Protein AF-A0A0W7W9F4-F1 (afdb_monomer_lite)

Radius of gyration: 19.41 Å; chains: 1; bounding box: 37×17×60 Å

pLDDT: mean 73.37, std 10.39, range [43.75, 87.5]

Secondary structure (DSSP, 8-state):
--HHHHHHHHHHHHHHHHHHHHHHHHHIIIIIHHHHHHHS-GGGHHHHHHHHHHHHHHHHHHHHHHHHHHHHHHHHHHS--GGG--

Foldseek 3Di:
DPPLLVVLLVLLVVLLVVLVVLLVCLCCLQPVVVVVVVVVDDPCVVVCVVSNVRSVVSNVVSVVSSVVSNVSSVVSNPPDDPVVPD

Structure (mmCIF, N/CA/C/O backbone):
data_AF-A0A0W7W9F4-F1
#
_entry.id   AF-A0A0W7W9F4-F1
#
loop_
_atom_site.group_PDB
_atom_site.id
_atom_site.type_symbol
_atom_site.label_atom_id
_atom_site.label_alt_id
_atom_site.label_comp_id
_atom_site.label_asym_id
_atom_site.label_entity_id
_atom_site.label_seq_id
_atom_site.pdbx_PDB_ins_code
_atom_site.Cartn_x
_atom_site.Cartn_y
_atom_site.Cartn_z
_atom_site.occupancy
_atom_site.B_iso_or_equiv
_atom_site.auth_seq_id
_atom_site.auth_comp_id
_atom_site.auth_asym_id
_atom_site.auth_atom_id
_atom_site.pdbx_PDB_model_num
ATOM 1 N N . MET A 1 1 ? -8.911 3.534 33.155 1.00 51.31 1 MET A N 1
ATOM 2 C CA . MET A 1 1 ? -9.440 2.514 32.220 1.00 51.31 1 MET A CA 1
ATOM 3 C C . MET A 1 1 ? -9.619 3.137 30.829 1.00 51.31 1 MET A C 1
ATOM 5 O O . MET A 1 1 ? -10.745 3.344 30.406 1.00 51.31 1 MET A O 1
ATOM 9 N N . THR A 1 2 ? -8.535 3.509 30.131 1.00 55.75 2 THR A N 1
ATOM 10 C CA . THR A 1 2 ? -8.616 4.291 28.867 1.00 55.75 2 THR A CA 1
ATOM 11 C C . THR A 1 2 ? -7.677 3.831 27.743 1.00 55.75 2 THR A C 1
ATOM 13 O O . THR A 1 2 ? -7.750 4.378 26.641 1.00 55.75 2 THR A O 1
ATOM 16 N N . ASP A 1 3 ? -6.821 2.831 27.960 1.00 59.31 3 ASP A N 1
ATOM 17 C CA . ASP A 1 3 ? -5.726 2.565 27.013 1.00 59.31 3 ASP A CA 1
ATOM 18 C C . ASP A 1 3 ? -6.062 1.592 25.875 1.00 59.31 3 ASP A C 1
ATOM 20 O O . ASP A 1 3 ? -5.518 1.738 24.784 1.00 59.31 3 ASP A O 1
ATOM 24 N N . GLU A 1 4 ? -6.981 0.638 26.043 1.00 59.03 4 GLU A N 1
ATOM 25 C CA . GLU A 1 4 ? -7.251 -0.343 24.973 1.00 59.03 4 GLU A CA 1
ATOM 26 C C . GLU A 1 4 ? -8.114 0.226 23.838 1.00 59.03 4 GLU A C 1
ATOM 28 O O . GLU A 1 4 ? -7.764 0.095 22.663 1.00 59.03 4 GLU A O 1
ATOM 33 N N . SER A 1 5 ? -9.183 0.954 24.175 1.00 60.88 5 SER A N 1
ATOM 34 C CA . SER A 1 5 ? -10.063 1.608 23.193 1.00 60.88 5 SER A CA 1
ATOM 35 C C . SER A 1 5 ? -9.316 2.653 22.352 1.00 60.88 5 SER A C 1
ATOM 37 O O . SER A 1 5 ? -9.493 2.759 21.134 1.00 60.88 5 SER A O 1
ATOM 39 N N . SER A 1 6 ? -8.428 3.424 22.991 1.00 69.19 6 SER A N 1
ATOM 40 C CA . SER A 1 6 ? -7.599 4.429 22.315 1.00 69.19 6 SER A CA 1
ATOM 41 C C . SER A 1 6 ? -6.519 3.786 21.435 1.00 69.19 6 SER A C 1
ATOM 43 O O . SER A 1 6 ? -6.300 4.249 20.311 1.00 69.19 6 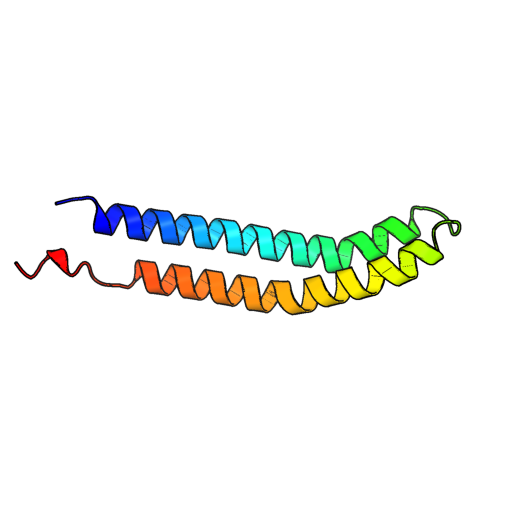SER A O 1
ATOM 45 N N . ARG A 1 7 ? -5.922 2.668 21.873 1.00 72.31 7 ARG A N 1
ATOM 46 C CA . ARG A 1 7 ? -4.946 1.889 21.096 1.00 72.31 7 ARG A CA 1
ATOM 47 C C . ARG A 1 7 ? -5.564 1.222 19.864 1.00 72.31 7 ARG A C 1
ATOM 49 O O . ARG A 1 7 ? -4.974 1.298 18.788 1.00 72.31 7 ARG A O 1
ATOM 56 N N . ASN A 1 8 ? -6.768 0.656 19.972 1.00 69.62 8 ASN A N 1
ATOM 57 C CA . ASN A 1 8 ? -7.478 0.053 18.833 1.00 69.62 8 ASN A CA 1
ATOM 58 C C . ASN A 1 8 ? -7.874 1.100 17.780 1.00 69.62 8 ASN A C 1
ATOM 60 O O . ASN A 1 8 ? -7.717 0.869 16.579 1.00 69.62 8 ASN A O 1
ATOM 64 N N . LYS A 1 9 ? -8.302 2.295 18.212 1.00 73.38 9 LYS A N 1
ATOM 65 C CA . LYS A 1 9 ? -8.575 3.426 17.308 1.00 73.38 9 LYS A CA 1
ATOM 66 C C . LYS A 1 9 ? -7.309 3.946 16.621 1.00 73.38 9 LYS A C 1
ATOM 68 O O . LYS A 1 9 ? -7.352 4.228 15.423 1.00 73.38 9 LYS A O 1
ATOM 73 N N . GLN A 1 10 ? -6.186 4.043 17.341 1.00 80.19 10 GLN A N 1
ATOM 74 C CA . GLN A 1 10 ? -4.896 4.411 16.745 1.00 80.19 10 GLN A CA 1
ATOM 75 C C . GLN A 1 10 ? -4.422 3.380 15.719 1.00 80.19 10 GLN A C 1
ATOM 77 O O . GLN A 1 10 ? -4.059 3.767 14.610 1.00 80.19 10 GLN A O 1
ATOM 82 N N . LEU A 1 11 ? -4.488 2.085 16.042 1.00 78.88 11 LEU A N 1
ATOM 83 C CA . LEU A 1 11 ? -4.127 1.007 15.116 1.00 78.88 11 LEU A CA 1
ATOM 84 C C . LEU A 1 11 ? -5.008 1.015 13.863 1.00 78.88 11 LEU A C 1
ATOM 86 O O . LEU A 1 11 ? -4.487 0.917 12.755 1.00 78.88 11 LEU A O 1
ATOM 90 N N . ALA A 1 12 ? -6.321 1.208 14.008 1.00 76.06 12 ALA A N 1
ATOM 91 C CA . ALA A 1 12 ? -7.227 1.311 12.866 1.00 76.06 12 ALA A CA 1
ATOM 92 C C . ALA A 1 12 ? -6.900 2.516 11.965 1.00 76.06 12 ALA A C 1
ATOM 94 O O . ALA A 1 12 ? -6.906 2.391 10.741 1.00 76.06 12 ALA A O 1
ATOM 95 N N . ASN A 1 13 ? -6.570 3.676 12.545 1.00 82.19 13 ASN A N 1
ATOM 96 C CA . ASN A 1 13 ? -6.120 4.838 11.771 1.00 82.19 13 ASN A CA 1
ATOM 97 C C . ASN A 1 13 ? -4.786 4.568 11.071 1.00 82.19 13 ASN A C 1
ATOM 99 O O . ASN A 1 13 ? -4.621 4.918 9.905 1.00 82.19 13 ASN A O 1
ATOM 103 N N . GLN A 1 14 ? -3.852 3.902 11.748 1.00 85.12 14 GLN A N 1
ATOM 104 C CA . GLN A 1 14 ? -2.569 3.532 11.164 1.00 85.12 14 GLN A CA 1
ATOM 105 C C . GLN A 1 14 ? -2.753 2.560 9.990 1.00 85.12 14 GLN A C 1
ATOM 107 O O . GLN A 1 14 ? -2.144 2.748 8.940 1.00 85.12 14 GLN A O 1
ATOM 112 N N . MET A 1 15 ? -3.646 1.575 10.117 1.00 80.88 15 MET A N 1
ATOM 113 C CA . MET A 1 15 ? -3.998 0.657 9.029 1.00 80.88 15 MET A CA 1
ATOM 114 C C . MET A 1 15 ? -4.634 1.377 7.837 1.00 80.88 15 MET A C 1
ATOM 116 O O . MET A 1 15 ? -4.309 1.051 6.700 1.00 80.88 15 MET A O 1
ATOM 120 N N . GLN A 1 16 ? -5.482 2.385 8.067 1.00 83.31 16 GLN A N 1
ATOM 121 C CA . GLN A 1 16 ? -6.042 3.206 6.985 1.00 83.31 16 GLN A CA 1
ATOM 122 C C . GLN A 1 16 ? -4.969 4.014 6.252 1.00 83.31 16 GLN A C 1
ATOM 124 O O . GLN A 1 16 ? -4.989 4.082 5.024 1.00 83.31 16 GLN A O 1
ATOM 129 N N . VAL A 1 17 ? -4.008 4.584 6.984 1.00 87.44 17 VAL A N 1
ATOM 130 C CA . VAL A 1 17 ? -2.868 5.293 6.384 1.00 87.44 17 VAL A CA 1
ATOM 131 C C . VAL A 1 17 ? -2.028 4.334 5.540 1.00 87.44 17 VAL A C 1
ATOM 133 O O . VAL A 1 17 ? -1.720 4.645 4.392 1.00 87.44 17 VAL A O 1
ATOM 136 N N . TRP A 1 18 ? -1.722 3.138 6.050 1.00 83.94 18 TRP A N 1
ATOM 137 C CA . TRP A 1 18 ? -1.003 2.119 5.281 1.00 83.94 18 TRP A CA 1
ATOM 138 C C . TRP A 1 18 ? -1.786 1.625 4.065 1.00 83.94 18 TRP A C 1
ATOM 140 O O . TRP A 1 18 ? -1.184 1.417 3.015 1.00 83.94 18 TRP A O 1
ATOM 150 N N . ALA A 1 19 ? -3.112 1.495 4.165 1.00 82.88 19 ALA A N 1
ATOM 151 C CA . ALA A 1 19 ? -3.965 1.155 3.030 1.00 82.88 19 ALA A CA 1
ATOM 152 C C . ALA A 1 19 ? -3.875 2.224 1.936 1.00 82.88 19 ALA A C 1
ATOM 154 O O . ALA A 1 19 ? -3.689 1.892 0.768 1.00 82.88 19 ALA A O 1
ATOM 155 N N . ALA A 1 20 ? -3.947 3.504 2.317 1.00 83.56 20 ALA A N 1
ATOM 156 C CA . ALA A 1 20 ? -3.803 4.620 1.389 1.00 83.56 20 ALA A CA 1
ATOM 157 C C . ALA A 1 20 ? -2.412 4.636 0.737 1.00 83.56 20 ALA A C 1
ATOM 159 O O . ALA A 1 20 ? -2.312 4.775 -0.479 1.00 83.56 20 ALA A O 1
ATOM 160 N N . ILE A 1 21 ? -1.346 4.423 1.515 1.00 86.25 21 ILE A N 1
ATOM 161 C CA . ILE A 1 21 ? 0.028 4.343 0.999 1.00 86.25 21 ILE A CA 1
ATOM 162 C C . ILE A 1 21 ? 0.175 3.177 0.017 1.00 86.25 21 ILE A C 1
ATOM 164 O O . ILE A 1 21 ? 0.692 3.375 -1.079 1.00 86.25 21 ILE A O 1
ATOM 168 N N . ALA A 1 22 ? -0.303 1.981 0.367 1.00 84.12 22 ALA A N 1
ATOM 169 C CA . ALA A 1 22 ? -0.252 0.810 -0.507 1.00 84.12 22 ALA A CA 1
ATOM 170 C C . ALA A 1 22 ? -0.983 1.061 -1.833 1.00 84.12 22 ALA A C 1
ATOM 172 O O . ALA A 1 22 ? -0.477 0.709 -2.896 1.00 84.12 22 ALA A O 1
ATOM 173 N N . LEU A 1 23 ? -2.137 1.729 -1.779 1.00 83.56 23 LEU A N 1
ATOM 174 C CA . LEU A 1 23 ? -2.929 2.079 -2.954 1.00 83.56 23 LEU A CA 1
ATOM 175 C C . LEU A 1 23 ? -2.203 3.118 -3.826 1.00 83.56 23 LEU A C 1
ATOM 177 O O . LEU A 1 23 ? -2.110 2.935 -5.038 1.00 83.56 23 LEU A O 1
ATOM 181 N N . ILE A 1 24 ? -1.605 4.150 -3.221 1.00 85.06 24 ILE A N 1
ATOM 182 C CA . ILE A 1 24 ? -0.775 5.140 -3.927 1.00 85.06 24 ILE A CA 1
ATOM 183 C C . ILE A 1 24 ? 0.419 4.456 -4.598 1.00 85.06 24 ILE A C 1
ATOM 185 O O . ILE A 1 24 ? 0.656 4.678 -5.782 1.00 85.06 24 ILE A O 1
ATOM 189 N N . ILE A 1 25 ? 1.141 3.590 -3.884 1.00 83.44 25 ILE A N 1
ATOM 190 C CA . ILE A 1 25 ? 2.277 2.839 -4.436 1.00 83.44 25 ILE A CA 1
ATOM 191 C C . ILE A 1 25 ? 1.819 1.923 -5.570 1.00 83.44 25 ILE A C 1
ATOM 193 O O . ILE A 1 25 ? 2.501 1.842 -6.582 1.00 83.44 25 ILE A O 1
ATOM 197 N N . GLY A 1 26 ? 0.663 1.272 -5.452 1.00 80.00 26 GLY A N 1
ATOM 198 C CA . GLY A 1 26 ? 0.098 0.446 -6.517 1.00 80.00 26 GLY A CA 1
ATOM 199 C C . GLY A 1 26 ? -0.245 1.228 -7.777 1.00 80.00 26 GLY A C 1
ATOM 200 O O . GLY A 1 26 ? 0.081 0.801 -8.882 1.00 80.00 26 GLY A O 1
ATOM 201 N N . VAL A 1 27 ? -0.882 2.389 -7.618 1.00 80.44 27 VAL A N 1
ATOM 202 C CA . VAL A 1 27 ? -1.303 3.243 -8.736 1.00 80.44 27 VAL A CA 1
ATOM 203 C C . VAL A 1 27 ? -0.100 3.922 -9.387 1.00 80.44 27 VAL A C 1
ATOM 205 O O . VAL A 1 27 ? 0.055 3.866 -10.604 1.00 80.44 27 VAL A O 1
ATOM 208 N N . VAL A 1 28 ? 0.797 4.517 -8.600 1.00 80.94 28 VAL A N 1
ATOM 209 C CA . VAL A 1 28 ? 2.021 5.156 -9.112 1.00 80.94 28 VAL A CA 1
ATOM 210 C C . VAL A 1 28 ? 2.975 4.100 -9.686 1.00 80.94 28 VAL A C 1
ATOM 212 O O . VAL A 1 28 ? 3.493 4.254 -10.791 1.00 80.94 28 VAL A O 1
ATOM 215 N N . GLY A 1 29 ? 3.134 2.986 -8.972 1.00 72.12 29 GLY A N 1
ATOM 216 C CA . GLY A 1 29 ? 3.884 1.788 -9.351 1.00 72.12 29 GLY A CA 1
ATOM 217 C C . GLY A 1 29 ? 3.456 1.185 -10.682 1.00 72.12 29 GLY A C 1
ATOM 218 O O . GLY A 1 29 ? 4.279 0.920 -11.553 1.00 72.12 29 GLY A O 1
ATOM 219 N N . GLY A 1 30 ? 2.153 0.960 -10.830 1.00 70.56 30 GLY A N 1
ATOM 220 C CA . GLY A 1 30 ? 1.583 0.253 -11.970 1.00 70.56 30 GLY A CA 1
ATOM 221 C C . GLY A 1 30 ? 1.234 1.132 -13.160 1.00 70.56 30 GLY A C 1
ATOM 222 O O . GLY A 1 30 ? 1.361 0.678 -14.288 1.00 70.56 30 GLY A O 1
ATOM 223 N N . ALA A 1 31 ? 0.795 2.374 -12.940 1.00 71.25 31 ALA A N 1
ATOM 224 C CA . ALA A 1 31 ? 0.350 3.252 -14.022 1.00 71.25 31 ALA A CA 1
ATOM 225 C C . ALA A 1 31 ? 1.381 4.331 -14.373 1.00 71.25 31 ALA A C 1
ATOM 227 O O . ALA A 1 31 ? 1.498 4.710 -15.535 1.00 71.25 31 ALA A O 1
ATOM 228 N N . PHE A 1 32 ? 2.144 4.837 -13.401 1.00 73.88 32 PHE A N 1
ATOM 229 C CA . PHE A 1 32 ? 2.999 6.009 -13.616 1.00 73.88 32 PHE A CA 1
ATOM 230 C C . PHE A 1 32 ? 4.428 5.648 -14.040 1.00 73.88 32 PHE A C 1
ATOM 232 O O . PHE A 1 32 ? 4.972 6.289 -14.938 1.00 73.88 32 PHE A O 1
ATOM 239 N N . LEU A 1 33 ? 5.018 4.587 -13.476 1.00 70.62 33 LEU A N 1
ATOM 240 C CA . LEU A 1 33 ? 6.335 4.082 -13.898 1.00 70.62 33 LEU A CA 1
ATOM 241 C C . LEU A 1 33 ? 6.387 3.718 -15.394 1.00 70.62 33 LEU A C 1
ATOM 243 O O . LEU A 1 33 ? 7.309 4.204 -16.051 1.00 70.62 33 LEU A O 1
ATOM 247 N N . PRO A 1 34 ? 5.391 2.988 -15.956 1.00 66.44 34 PRO A N 1
ATOM 248 C CA . PRO A 1 34 ? 5.206 2.768 -17.396 1.00 66.44 34 PRO A CA 1
ATOM 249 C C . PRO A 1 34 ? 5.310 4.031 -18.262 1.00 66.44 34 PRO A C 1
ATOM 251 O O . PRO A 1 34 ? 5.961 4.039 -19.305 1.00 66.44 34 PRO A O 1
ATOM 254 N N . ASN A 1 35 ? 4.690 5.116 -17.804 1.00 68.31 35 ASN A N 1
ATOM 255 C CA . ASN A 1 35 ? 4.630 6.374 -18.539 1.00 68.31 35 ASN A CA 1
ATOM 256 C C . ASN A 1 35 ? 5.909 7.211 -18.388 1.00 68.31 35 ASN A C 1
ATOM 258 O O . ASN A 1 35 ? 6.337 7.854 -19.345 1.00 68.31 35 ASN A O 1
ATOM 262 N N . LEU A 1 36 ? 6.562 7.175 -17.222 1.00 69.12 36 LEU A N 1
ATOM 263 C CA . LEU A 1 36 ? 7.819 7.893 -16.994 1.00 69.12 36 LEU A CA 1
ATOM 264 C C . LEU A 1 36 ? 8.955 7.379 -17.883 1.00 69.12 36 LEU A C 1
ATOM 266 O O . LEU A 1 36 ? 9.730 8.189 -18.389 1.00 69.12 36 LEU A O 1
ATOM 270 N N . ALA A 1 37 ? 9.056 6.073 -18.137 1.00 63.97 37 ALA A N 1
ATOM 271 C CA . ALA A 1 37 ? 10.125 5.581 -19.010 1.00 63.97 37 ALA A CA 1
ATOM 272 C C . ALA A 1 37 ? 9.862 5.769 -20.505 1.00 63.97 37 ALA A C 1
ATOM 274 O O . ALA A 1 37 ? 10.801 5.695 -21.286 1.00 63.97 37 ALA A O 1
ATOM 275 N N . LEU A 1 38 ? 8.631 6.075 -20.925 1.00 66.12 38 LEU A N 1
ATOM 276 C CA . LEU A 1 38 ? 8.411 6.591 -22.281 1.00 66.12 38 LEU A CA 1
ATOM 277 C C . LEU A 1 38 ? 9.006 8.001 -22.435 1.00 66.12 38 LEU A C 1
ATOM 279 O O . LEU A 1 38 ? 9.404 8.390 -23.531 1.00 66.12 38 LEU A O 1
ATOM 283 N N . PHE A 1 39 ? 9.106 8.750 -21.331 1.00 66.88 39 PHE A N 1
ATOM 284 C CA . PHE A 1 39 ? 9.702 10.085 -21.289 1.00 66.88 39 PHE A CA 1
ATOM 285 C C . PHE A 1 39 ? 11.239 10.049 -21.274 1.00 66.88 39 PHE A C 1
ATOM 287 O O . PHE A 1 39 ? 11.893 10.882 -21.906 1.00 66.88 39 PHE A O 1
ATOM 294 N N . PHE A 1 40 ? 11.835 9.068 -20.591 1.00 65.88 40 PHE A N 1
ATOM 295 C CA . PHE A 1 40 ? 13.281 8.855 -20.594 1.00 65.88 40 PHE A CA 1
ATOM 296 C C . PHE A 1 40 ? 13.677 7.888 -21.724 1.00 65.88 40 PHE A C 1
ATOM 298 O O . PHE A 1 40 ? 13.532 6.682 -21.605 1.00 65.88 40 PHE A O 1
ATOM 305 N N . ARG A 1 41 ? 14.164 8.466 -22.831 1.00 62.31 41 ARG A N 1
ATOM 306 C CA . ARG A 1 41 ? 14.721 7.860 -24.065 1.00 62.31 41 ARG A CA 1
ATOM 307 C C . 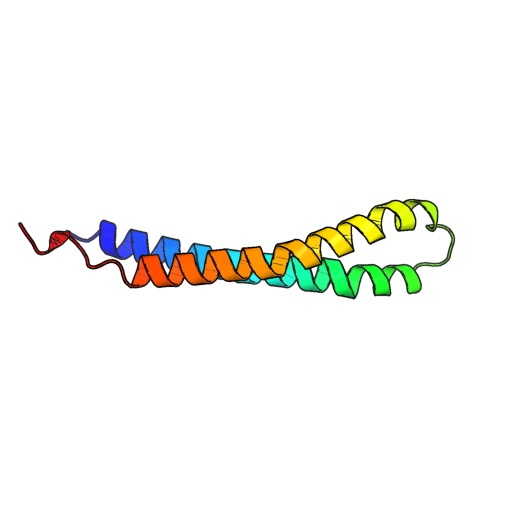ARG A 1 41 ? 15.276 6.409 -23.992 1.00 62.31 41 ARG A C 1
ATOM 309 O O . ARG A 1 41 ? 15.794 5.986 -22.965 1.00 62.31 41 ARG A O 1
ATOM 316 N N . PRO A 1 42 ? 15.348 5.701 -25.146 1.00 57.31 42 PRO A N 1
ATOM 317 C CA . PRO A 1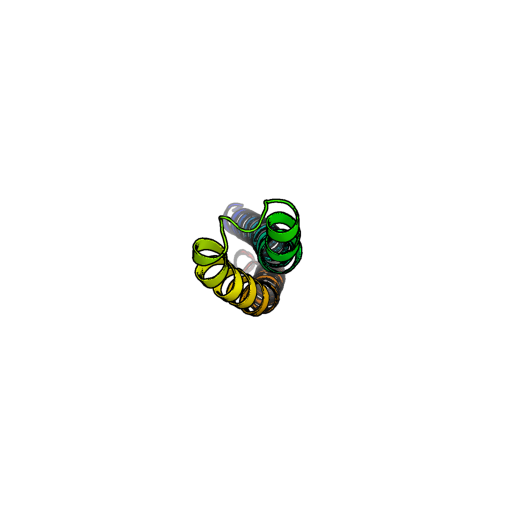 42 ? 15.597 4.250 -25.285 1.00 57.31 42 PRO A CA 1
ATOM 318 C C . PRO A 1 42 ? 16.895 3.662 -24.700 1.00 57.31 42 PRO A C 1
ATOM 320 O O . PRO A 1 42 ? 17.068 2.451 -24.753 1.00 57.31 42 PRO A O 1
ATOM 323 N N . ASN A 1 43 ? 17.791 4.448 -24.100 1.00 61.91 43 ASN A N 1
ATOM 324 C CA . ASN A 1 43 ? 1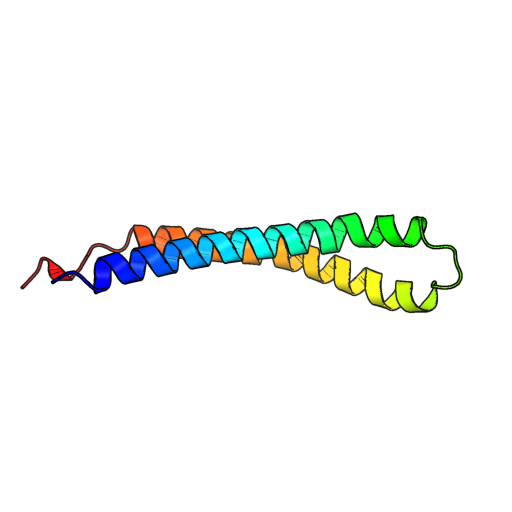9.032 3.926 -23.512 1.00 61.91 43 ASN A CA 1
ATOM 325 C C . ASN A 1 43 ? 18.819 3.185 -22.171 1.00 61.91 43 ASN A C 1
ATOM 327 O O . ASN A 1 43 ? 19.775 2.794 -21.515 1.00 61.91 43 ASN A O 1
ATOM 331 N N . ILE A 1 44 ? 17.560 3.030 -21.747 1.00 65.75 44 ILE A N 1
ATOM 332 C CA . ILE A 1 44 ? 17.141 2.427 -20.472 1.00 65.75 44 ILE A CA 1
ATOM 333 C C . ILE A 1 44 ? 16.354 1.124 -20.724 1.00 65.75 44 ILE A C 1
ATOM 335 O O . ILE A 1 44 ? 15.718 0.577 -19.827 1.00 65.75 44 ILE A O 1
ATOM 339 N N . GLN A 1 45 ? 16.387 0.600 -21.954 1.00 64.88 45 GLN A N 1
ATOM 340 C CA . GLN A 1 45 ? 15.603 -0.565 -22.375 1.00 64.88 45 GLN A CA 1
ATOM 341 C C . GLN A 1 45 ? 15.863 -1.807 -21.503 1.00 64.88 45 GLN A C 1
ATOM 343 O O . GLN A 1 45 ? 14.937 -2.565 -21.224 1.00 64.88 45 GLN A O 1
ATOM 348 N N . GLU A 1 46 ? 17.088 -1.971 -21.000 1.00 69.44 46 GLU A N 1
ATOM 349 C CA . GLU A 1 46 ? 17.456 -3.053 -20.078 1.00 69.44 46 GLU A CA 1
ATOM 350 C C . GLU A 1 46 ? 16.852 -2.863 -18.680 1.00 69.44 46 GLU A C 1
ATOM 352 O O . GLU A 1 46 ? 16.260 -3.789 -18.129 1.00 69.44 46 GLU A O 1
ATOM 357 N N . ALA A 1 47 ? 16.901 -1.650 -18.119 1.00 65.81 47 ALA A N 1
ATOM 358 C CA . ALA A 1 47 ? 16.245 -1.385 -16.838 1.00 65.81 47 ALA A CA 1
ATOM 359 C C . ALA A 1 47 ? 14.712 -1.444 -16.970 1.00 65.81 47 ALA A C 1
ATOM 361 O O . ALA A 1 47 ? 14.015 -1.768 -16.009 1.00 65.81 47 ALA A O 1
ATOM 362 N N . TRP A 1 48 ? 14.174 -1.216 -18.172 1.00 68.75 48 TRP A N 1
ATOM 363 C CA . TRP A 1 48 ? 12.746 -1.339 -18.438 1.00 68.75 48 TRP A CA 1
ATOM 364 C C . TRP A 1 48 ? 12.217 -2.762 -18.328 1.00 68.75 48 TRP A C 1
ATOM 366 O O . TRP A 1 48 ? 11.153 -2.974 -17.746 1.00 68.75 48 TRP A O 1
ATOM 376 N N . GLN A 1 49 ? 12.984 -3.739 -18.810 1.00 72.19 49 GLN A N 1
ATOM 377 C CA . GLN A 1 49 ? 12.637 -5.156 -18.685 1.00 72.19 49 GLN A CA 1
ATOM 378 C C . GLN A 1 49 ? 12.531 -5.600 -17.220 1.00 72.19 49 GLN A C 1
ATOM 380 O O . GLN A 1 49 ? 11.782 -6.522 -16.912 1.00 72.19 49 GLN A O 1
ATOM 385 N N . VAL A 1 50 ? 13.231 -4.915 -16.310 1.00 72.12 50 VAL A N 1
ATOM 386 C CA . VAL A 1 50 ? 13.180 -5.181 -14.867 1.00 72.12 50 VAL A CA 1
ATOM 387 C C . VAL A 1 50 ? 12.051 -4.398 -14.187 1.00 72.12 50 VAL A C 1
ATOM 389 O O . VAL A 1 50 ? 11.357 -4.933 -13.326 1.00 72.12 50 VAL A O 1
ATOM 392 N N . ILE A 1 51 ? 11.817 -3.144 -14.582 1.00 71.31 51 ILE A N 1
ATOM 393 C CA . ILE A 1 51 ? 10.824 -2.260 -13.948 1.00 71.31 51 ILE A CA 1
ATOM 394 C C . ILE A 1 51 ? 9.383 -2.649 -14.306 1.00 71.31 51 ILE A C 1
ATOM 396 O O . ILE A 1 51 ? 8.501 -2.591 -13.446 1.00 71.31 51 ILE A O 1
ATOM 400 N N . GLN A 1 52 ? 9.124 -3.066 -15.548 1.00 72.19 52 GLN A N 1
ATOM 401 C CA . GLN A 1 52 ? 7.773 -3.399 -16.005 1.00 72.19 52 GLN A CA 1
ATOM 402 C C . GLN A 1 52 ? 7.100 -4.535 -15.202 1.00 72.19 52 GLN A C 1
ATOM 404 O O . GLN A 1 52 ? 5.970 -4.339 -14.737 1.00 72.19 52 GLN A O 1
ATOM 409 N N . PRO A 1 53 ? 7.750 -5.697 -14.972 1.00 78.44 53 PRO A N 1
ATOM 410 C CA . PRO A 1 53 ? 7.152 -6.761 -14.169 1.00 78.44 53 PRO A CA 1
ATOM 411 C C . PRO A 1 53 ? 6.984 -6.351 -12.702 1.00 78.44 53 PRO A C 1
ATOM 413 O O . PRO A 1 53 ? 5.998 -6.740 -12.080 1.00 78.44 53 PRO A O 1
ATOM 416 N N . ILE A 1 54 ? 7.874 -5.512 -12.158 1.00 77.38 54 ILE A N 1
ATOM 417 C CA . ILE A 1 54 ? 7.746 -4.986 -10.790 1.00 77.38 54 ILE A CA 1
ATOM 418 C C . ILE A 1 54 ? 6.504 -4.094 -10.671 1.00 77.38 54 ILE A C 1
ATOM 420 O O . ILE A 1 54 ? 5.709 -4.287 -9.756 1.00 77.38 54 ILE A O 1
ATOM 424 N N . GLY A 1 55 ? 6.279 -3.170 -11.610 1.00 72.62 55 GLY A N 1
ATOM 425 C CA . GLY A 1 55 ? 5.073 -2.332 -11.627 1.00 72.62 55 GLY A CA 1
ATOM 426 C C . GLY A 1 55 ? 3.782 -3.150 -11.775 1.00 72.62 55 GLY A C 1
ATOM 427 O O . GLY A 1 55 ? 2.793 -2.902 -11.079 1.00 72.62 55 GLY A O 1
ATOM 428 N N . SER A 1 56 ? 3.805 -4.185 -12.621 1.00 75.94 56 SER A N 1
ATOM 429 C CA . SER A 1 56 ? 2.680 -5.116 -12.781 1.00 75.94 56 SER A CA 1
ATOM 430 C C . SER A 1 56 ? 2.381 -5.885 -11.492 1.00 75.94 56 SER A C 1
ATOM 432 O O . SER A 1 56 ? 1.227 -5.956 -11.076 1.00 75.94 56 SER A O 1
ATOM 434 N N . LEU A 1 57 ? 3.402 -6.428 -10.827 1.00 81.00 57 LEU A N 1
ATOM 435 C CA . LEU A 1 57 ? 3.235 -7.117 -9.546 1.00 81.00 57 LEU A CA 1
ATOM 436 C C . LEU A 1 57 ? 2.697 -6.154 -8.482 1.00 81.00 57 LEU A C 1
ATOM 438 O O . LEU A 1 57 ? 1.705 -6.454 -7.823 1.00 81.00 57 LEU A O 1
ATOM 442 N N . LEU A 1 58 ? 3.286 -4.963 -8.358 1.00 78.12 58 LEU A N 1
ATOM 443 C CA . LEU A 1 58 ? 2.842 -3.959 -7.390 1.00 78.12 58 LEU A CA 1
ATOM 444 C C . LEU A 1 58 ? 1.367 -3.591 -7.580 1.00 78.12 58 LEU A C 1
ATOM 446 O O . LEU A 1 58 ? 0.635 -3.535 -6.598 1.00 78.12 58 LEU A O 1
ATOM 450 N N . SER A 1 59 ? 0.903 -3.400 -8.815 1.00 74.25 59 SER A N 1
ATOM 451 C CA . SER A 1 59 ? -0.513 -3.097 -9.071 1.00 74.25 59 SER A CA 1
ATOM 452 C C . SER A 1 59 ? -1.456 -4.267 -8.780 1.00 74.25 59 SER A C 1
ATOM 454 O O . SER A 1 59 ? -2.531 -4.046 -8.219 1.00 74.25 59 SER A O 1
ATOM 456 N N . GLN A 1 60 ? -1.050 -5.506 -9.079 1.00 82.19 60 GLN A N 1
ATOM 457 C CA . GLN A 1 60 ? -1.842 -6.702 -8.770 1.00 82.19 60 GLN A CA 1
ATOM 458 C C . GLN A 1 60 ? -1.993 -6.936 -7.264 1.00 82.19 60 GLN A C 1
ATOM 460 O O . GLN A 1 60 ? -3.056 -7.369 -6.824 1.00 82.19 60 GLN A O 1
ATOM 465 N N . PHE A 1 61 ? -0.965 -6.630 -6.468 1.00 83.31 61 PHE A N 1
ATOM 466 C CA . PHE A 1 61 ? -0.994 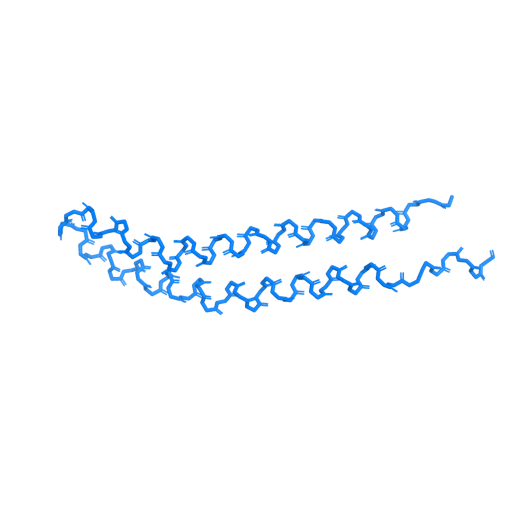-6.843 -5.017 1.00 83.31 61 PHE A CA 1
ATOM 467 C C . PHE A 1 61 ? -1.482 -5.631 -4.218 1.00 83.31 61 PHE A C 1
ATOM 469 O O . PHE A 1 61 ? -2.018 -5.803 -3.125 1.00 83.31 61 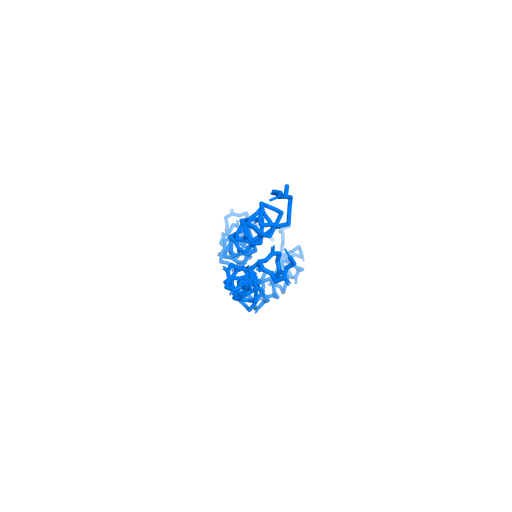PHE A O 1
ATOM 476 N N . ALA A 1 62 ? -1.354 -4.410 -4.740 1.00 80.06 62 ALA A N 1
ATOM 477 C CA . ALA A 1 62 ? -1.731 -3.203 -4.007 1.00 80.06 62 ALA A CA 1
ATOM 478 C C . ALA A 1 62 ? -3.237 -3.095 -3.741 1.00 80.06 62 ALA A C 1
ATOM 480 O O . ALA A 1 62 ? -3.633 -2.724 -2.640 1.00 80.06 62 ALA A O 1
ATOM 481 N N . LEU A 1 63 ? -4.076 -3.441 -4.722 1.00 79.62 63 LEU A N 1
ATOM 482 C CA . LEU A 1 63 ? -5.537 -3.442 -4.582 1.00 79.62 63 LEU A CA 1
ATOM 483 C C . LEU A 1 63 ? -6.027 -4.405 -3.484 1.00 79.62 63 LEU A C 1
ATOM 485 O O . LEU A 1 63 ? -6.705 -3.948 -2.560 1.00 79.62 63 LEU A O 1
ATOM 489 N N . PRO A 1 64 ? -5.678 -5.708 -3.517 1.00 84.44 64 PRO A N 1
ATOM 490 C CA . PRO A 1 64 ? -6.079 -6.641 -2.468 1.00 84.44 64 PRO A CA 1
ATOM 491 C C . PRO A 1 64 ? -5.437 -6.319 -1.112 1.00 84.44 64 PRO A C 1
ATOM 493 O O . PRO A 1 64 ? -6.100 -6.474 -0.088 1.00 84.44 64 PRO A O 1
ATOM 496 N N . LEU A 1 65 ? -4.200 -5.809 -1.074 1.00 84.75 65 LEU A N 1
ATOM 497 C CA . LEU A 1 65 ? -3.558 -5.376 0.172 1.00 84.75 65 LEU A CA 1
ATOM 498 C C . LEU A 1 65 ? -4.282 -4.175 0.800 1.00 84.75 65 LEU A C 1
ATOM 500 O O . LEU A 1 65 ? -4.564 -4.182 1.998 1.00 84.75 65 LEU A O 1
ATOM 504 N N . ALA A 1 66 ? -4.629 -3.165 0.001 1.00 81.50 66 ALA A N 1
ATOM 505 C CA . ALA A 1 66 ? -5.388 -2.011 0.470 1.00 81.50 66 ALA A CA 1
ATOM 506 C C . ALA A 1 66 ? -6.788 -2.420 0.954 1.00 81.50 66 ALA A C 1
ATOM 508 O O . ALA A 1 66 ? -7.231 -1.959 2.006 1.00 81.50 66 ALA A O 1
ATOM 509 N N . ALA A 1 67 ? -7.456 -3.333 0.241 1.00 83.62 67 ALA A N 1
ATOM 510 C CA . ALA A 1 67 ? -8.739 -3.886 0.664 1.00 83.62 67 ALA A CA 1
ATOM 511 C C . ALA A 1 67 ? -8.627 -4.637 2.003 1.00 83.62 67 ALA A C 1
ATOM 513 O O . ALA A 1 67 ? -9.424 -4.393 2.907 1.00 83.62 67 ALA A O 1
ATOM 514 N N . ALA A 1 68 ? -7.610 -5.488 2.172 1.00 87.50 68 ALA A N 1
ATOM 515 C CA . ALA A 1 68 ? -7.375 -6.219 3.416 1.00 87.50 68 ALA A CA 1
ATOM 516 C C . ALA A 1 68 ? -7.112 -5.279 4.605 1.00 87.50 68 ALA A C 1
ATOM 518 O O . ALA A 1 68 ? -7.671 -5.476 5.685 1.00 87.50 68 ALA A O 1
ATOM 519 N N . LEU A 1 69 ? -6.320 -4.220 4.404 1.00 84.75 69 LEU A N 1
ATOM 520 C CA . LEU A 1 69 ? -6.036 -3.218 5.435 1.00 84.75 69 LEU A CA 1
ATOM 521 C C . LEU A 1 69 ? -7.273 -2.382 5.799 1.00 84.75 69 LEU A C 1
ATOM 523 O O . LEU A 1 69 ? -7.494 -2.097 6.976 1.00 84.75 69 LEU A O 1
ATOM 527 N N . LEU A 1 70 ? -8.110 -2.028 4.818 1.00 85.19 70 LEU A N 1
ATOM 528 C CA . LEU A 1 70 ? -9.379 -1.337 5.067 1.00 85.19 70 LEU A CA 1
ATOM 529 C C . LEU A 1 70 ? -10.354 -2.212 5.855 1.00 85.19 70 LEU A C 1
ATOM 531 O O . LEU A 1 70 ? -10.938 -1.742 6.832 1.00 85.19 70 LEU A O 1
ATOM 535 N N . VAL A 1 71 ? -10.500 -3.483 5.476 1.00 87.25 71 VAL A N 1
ATOM 536 C CA . VAL A 1 71 ? -11.342 -4.440 6.206 1.00 87.25 71 VAL A CA 1
ATOM 537 C C . VAL A 1 71 ? -10.814 -4.641 7.627 1.00 87.25 71 VAL A C 1
ATOM 539 O O . VAL A 1 71 ? -11.593 -4.555 8.573 1.00 87.25 71 VAL A O 1
ATOM 542 N N . GLY A 1 72 ? -9.500 -4.808 7.809 1.00 83.00 72 GLY A N 1
ATOM 543 C CA . GLY A 1 72 ? -8.875 -4.907 9.132 1.00 83.00 72 GLY A CA 1
ATOM 544 C C . GLY A 1 72 ? -9.139 -3.681 10.013 1.00 83.00 72 GLY A C 1
ATOM 545 O O . GLY A 1 72 ? -9.500 -3.824 11.181 1.00 83.00 72 GLY A O 1
ATOM 546 N N . ALA A 1 73 ? -9.060 -2.475 9.443 1.00 80.69 73 ALA A N 1
ATOM 547 C CA . ALA A 1 73 ? -9.383 -1.240 10.154 1.00 80.69 73 ALA A CA 1
ATOM 548 C C . ALA A 1 73 ? -10.866 -1.150 10.556 1.00 80.69 73 ALA A C 1
ATOM 550 O O . ALA A 1 73 ? -11.178 -0.666 11.645 1.00 80.69 73 ALA A O 1
ATOM 551 N N . ILE A 1 74 ? -11.784 -1.611 9.700 1.00 83.25 74 ILE A N 1
ATOM 552 C CA . ILE A 1 74 ? -13.222 -1.658 10.007 1.00 83.25 74 ILE A CA 1
ATOM 553 C C . ILE A 1 74 ? -13.489 -2.659 11.134 1.00 83.25 74 ILE A C 1
ATOM 555 O O . ILE A 1 74 ? -14.177 -2.317 12.092 1.00 83.25 74 ILE A O 1
ATOM 559 N N . VAL A 1 75 ? -12.905 -3.857 11.057 1.00 84.00 75 VAL A N 1
ATOM 560 C CA . VAL A 1 75 ? -13.050 -4.902 12.080 1.00 84.00 75 VAL A CA 1
ATOM 561 C C . VAL A 1 75 ? -12.535 -4.412 13.435 1.00 84.00 75 VAL A C 1
ATOM 563 O O . VAL A 1 75 ? -13.250 -4.517 14.426 1.00 84.00 75 VAL A O 1
ATOM 566 N N . LEU A 1 76 ? -11.351 -3.791 13.484 1.00 79.81 76 LEU A N 1
ATOM 567 C CA . LEU A 1 76 ? -10.799 -3.217 14.720 1.00 79.81 76 LEU A CA 1
ATOM 568 C C . LEU A 1 76 ? -11.676 -2.109 15.316 1.00 79.81 76 LEU A C 1
ATOM 570 O O . LEU A 1 76 ? -11.740 -1.972 16.533 1.00 79.81 76 LEU A O 1
ATOM 574 N N . ARG A 1 77 ? -12.362 -1.322 14.479 1.00 72.50 77 ARG A N 1
ATOM 575 C CA . ARG A 1 77 ? -13.307 -0.290 14.939 1.00 72.50 77 ARG A CA 1
ATOM 576 C C . ARG A 1 77 ? -14.630 -0.861 15.446 1.00 72.50 77 ARG A C 1
ATOM 578 O O . ARG A 1 77 ? -15.303 -0.181 16.213 1.00 72.50 77 ARG A O 1
ATOM 585 N N . GLN A 1 78 ? -15.015 -2.054 14.994 1.00 76.62 78 GLN A N 1
ATOM 586 C CA . GLN A 1 78 ? -16.261 -2.718 15.383 1.00 76.62 78 GLN A CA 1
ATOM 587 C C . GLN A 1 78 ? -16.098 -3.672 16.570 1.00 76.62 78 GLN A C 1
ATOM 589 O O . GLN A 1 78 ? -17.108 -4.106 17.117 1.00 76.62 78 GLN A O 1
ATOM 594 N N . MET A 1 79 ? -14.868 -4.003 16.981 1.00 72.19 79 MET A N 1
ATOM 595 C CA . MET A 1 79 ? -14.647 -4.815 18.177 1.00 72.19 79 MET A CA 1
ATOM 596 C C . MET A 1 79 ? -15.182 -4.072 19.414 1.00 72.19 79 MET A C 1
ATOM 598 O O . MET A 1 79 ? -14.689 -2.985 19.723 1.00 72.19 79 MET A O 1
ATOM 602 N N . PRO A 1 80 ? -16.193 -4.621 20.113 1.00 57.25 80 PRO A N 1
ATOM 603 C CA . PRO A 1 80 ? -16.724 -4.006 21.319 1.00 57.25 80 PRO A CA 1
ATOM 604 C C . PRO A 1 80 ? -15.662 -4.040 22.423 1.00 57.25 80 PRO A C 1
ATOM 606 O O . PRO A 1 80 ? -14.988 -5.054 22.617 1.00 57.25 80 PRO A O 1
ATOM 609 N N . ASP A 1 81 ? -15.511 -2.923 23.137 1.00 56.78 81 ASP A N 1
ATOM 610 C CA . ASP A 1 81 ? -14.631 -2.813 24.302 1.00 56.78 81 ASP A CA 1
ATOM 611 C C . ASP A 1 81 ? -15.058 -3.855 25.355 1.00 56.78 81 ASP A C 1
ATOM 613 O O . ASP A 1 81 ? -16.040 -3.667 26.073 1.00 56.78 81 ASP A O 1
ATOM 617 N N . ARG A 1 82 ? -14.304 -4.960 25.468 1.00 55.94 82 ARG A N 1
ATOM 618 C CA . ARG A 1 82 ? -14.482 -5.990 26.516 1.00 55.94 82 ARG A CA 1
ATOM 619 C C . ARG A 1 82 ? -14.272 -5.450 27.938 1.00 55.94 82 ARG A C 1
ATOM 621 O O . ARG A 1 82 ? -14.524 -6.155 28.905 1.00 55.94 82 ARG A O 1
ATOM 628 N N . SER A 1 83 ? -13.845 -4.199 28.085 1.00 51.28 83 SER A N 1
ATOM 629 C CA . SER A 1 83 ? -13.632 -3.532 29.369 1.00 51.28 83 SER A CA 1
ATOM 630 C C . SER A 1 83 ? -14.917 -3.056 30.067 1.00 51.28 83 SER A C 1
ATOM 632 O O . SER A 1 83 ? -14.813 -2.367 31.076 1.00 51.28 83 SER A O 1
ATOM 634 N N . GLN A 1 84 ? -16.111 -3.367 29.542 1.00 50.50 84 GLN A N 1
ATOM 635 C CA . GLN A 1 84 ? -17.398 -3.064 30.196 1.00 50.50 84 GLN A CA 1
ATOM 636 C C . GLN A 1 84 ? -17.987 -4.239 31.005 1.00 50.50 84 GLN A C 1
ATOM 638 O O . GLN A 1 84 ? -19.054 -4.081 31.589 1.00 50.50 84 GLN A O 1
ATOM 643 N N . GLU A 1 85 ? -17.317 -5.397 31.067 1.00 52.00 85 GLU A N 1
ATOM 644 C CA . GLU A 1 85 ? -17.812 -6.599 31.772 1.00 52.00 85 GLU A CA 1
ATOM 645 C C . GLU A 1 85 ? -17.174 -6.864 33.155 1.00 52.00 85 GLU A C 1
ATOM 647 O O . GLU A 1 85 ? -17.384 -7.941 33.712 1.00 52.00 85 GLU A O 1
ATOM 652 N N . SER A 1 86 ? -16.423 -5.919 33.742 1.00 43.75 86 SER A N 1
ATOM 653 C CA . SER A 1 86 ? -15.834 -6.081 35.091 1.00 43.75 86 SER A CA 1
ATOM 654 C C . SER A 1 86 ? -16.399 -5.118 36.126 1.00 43.75 86 SER A C 1
ATOM 656 O O . SER A 1 86 ? -16.210 -3.897 35.910 1.00 43.75 86 SER A O 1
#

Sequence (86 aa):
MTDESSRNKQLANQMQVWAAIALIIGVVGGAFLPNLALFFRPNIQEAWQVIQPIGSLLSQFALPLAAALLVGAIVLRQMPDRSQES